Protein AF-A0A836FME0-F1 (afdb_monomer_lite)

Structure (mmCIF, N/CA/C/O backbone):
data_AF-A0A836FME0-F1
#
_entry.id   AF-A0A836FME0-F1
#
loop_
_atom_site.group_PDB
_atom_site.id
_atom_site.type_symbol
_atom_site.label_atom_id
_atom_site.label_alt_id
_atom_site.label_comp_id
_atom_site.label_asym_id
_atom_site.label_entity_id
_atom_site.label_seq_id
_atom_site.pdbx_PDB_ins_code
_atom_site.Cartn_x
_atom_site.Cartn_y
_atom_site.Cartn_z
_atom_site.occupancy
_atom_site.B_iso_or_equiv
_atom_site.auth_seq_id
_atom_site.auth_comp_id
_atom_site.auth_asym_id
_atom_site.auth_atom_id
_atom_site.pdbx_PDB_model_num
ATOM 1 N N . ASN A 1 1 ? -19.915 -2.602 46.590 1.00 74.62 1 ASN A N 1
ATOM 2 C CA . ASN A 1 1 ? -19.007 -1.543 46.093 1.00 74.62 1 ASN A CA 1
ATOM 3 C C . ASN A 1 1 ? -17.643 -2.047 45.644 1.00 74.62 1 ASN A C 1
ATOM 5 O O . ASN A 1 1 ? -17.349 -1.881 44.472 1.00 74.62 1 ASN A O 1
ATOM 9 N N . LEU A 1 2 ? -16.826 -2.696 46.485 1.00 85.38 2 LEU A N 1
ATOM 10 C CA . LEU A 1 2 ? -15.457 -3.080 46.087 1.00 85.38 2 LEU A CA 1
ATOM 11 C C . LEU A 1 2 ? -15.393 -4.157 44.980 1.00 85.38 2 LEU A C 1
ATOM 13 O O . LEU A 1 2 ? -14.668 -3.990 44.007 1.00 85.38 2 LEU A O 1
ATOM 17 N N . PHE A 1 3 ? -16.202 -5.217 45.087 1.00 84.31 3 PHE A N 1
ATOM 18 C CA . PHE A 1 3 ? -16.279 -6.292 44.082 1.00 84.31 3 PHE A CA 1
ATOM 19 C C . PHE A 1 3 ? -16.822 -5.804 42.728 1.00 84.31 3 PHE A C 1
ATOM 21 O O . PHE A 1 3 ? -16.292 -6.135 41.674 1.00 84.31 3 PHE A O 1
ATOM 28 N N . ILE A 1 4 ? -17.834 -4.934 42.764 1.00 85.12 4 ILE A N 1
ATOM 29 C CA . ILE A 1 4 ? -18.393 -4.289 41.569 1.00 85.12 4 ILE A CA 1
ATOM 30 C C . ILE A 1 4 ? -17.321 -3.421 40.887 1.00 85.12 4 ILE A C 1
ATOM 32 O O . ILE A 1 4 ? -17.112 -3.540 39.683 1.00 85.12 4 ILE A O 1
ATOM 36 N N . ASN A 1 5 ? -16.569 -2.621 41.653 1.00 86.56 5 ASN A N 1
ATOM 37 C CA . ASN A 1 5 ? -15.462 -1.819 41.121 1.00 86.56 5 ASN A CA 1
ATOM 38 C C . ASN A 1 5 ? -14.331 -2.676 40.527 1.00 86.56 5 ASN A C 1
ATOM 40 O O . ASN A 1 5 ? -13.705 -2.259 39.555 1.00 86.56 5 ASN A O 1
ATOM 44 N N . PHE A 1 6 ? -14.077 -3.865 41.082 1.00 89.12 6 PHE A N 1
ATOM 45 C CA . PHE A 1 6 ? -13.105 -4.811 40.534 1.00 89.12 6 PHE A CA 1
ATOM 46 C C . PHE A 1 6 ? -13.540 -5.334 39.157 1.00 89.12 6 PHE A C 1
ATOM 48 O O . PHE A 1 6 ? -12.771 -5.245 38.204 1.00 89.12 6 PHE A O 1
ATOM 55 N N . ILE A 1 7 ? -14.800 -5.757 39.011 1.00 89.81 7 ILE A N 1
ATOM 56 C CA . ILE A 1 7 ? -15.355 -6.204 37.721 1.00 89.81 7 ILE A CA 1
ATOM 57 C C . ILE A 1 7 ? -15.301 -5.084 36.672 1.00 89.81 7 ILE A C 1
ATOM 59 O O . ILE A 1 7 ? -14.866 -5.313 35.544 1.00 89.81 7 ILE A O 1
ATOM 63 N N . PHE A 1 8 ? -15.682 -3.853 37.033 1.00 90.69 8 PHE A N 1
ATOM 64 C CA . PHE A 1 8 ? -15.596 -2.713 36.112 1.00 90.69 8 PHE A CA 1
ATOM 65 C C . PHE A 1 8 ? -14.156 -2.395 35.692 1.00 90.69 8 PHE A C 1
ATOM 67 O O . PHE A 1 8 ? -13.926 -1.983 34.554 1.00 90.69 8 PHE A O 1
ATOM 74 N N . LYS A 1 9 ? -13.182 -2.587 36.588 1.00 87.81 9 LYS A N 1
ATOM 75 C CA . LYS A 1 9 ? -11.763 -2.383 36.282 1.00 87.81 9 LYS A CA 1
ATOM 76 C C . LYS A 1 9 ? -11.268 -3.399 35.253 1.00 87.81 9 LYS A C 1
ATOM 78 O O . LYS A 1 9 ? -10.679 -2.984 34.258 1.00 87.81 9 LYS A O 1
ATOM 83 N N . GLU A 1 10 ? -11.558 -4.683 35.447 1.00 87.44 10 GLU A N 1
ATOM 84 C CA . GLU A 1 10 ? -11.200 -5.749 34.498 1.00 87.44 10 GLU A CA 1
ATOM 85 C C . GLU A 1 10 ? -11.857 -5.532 33.127 1.00 87.44 10 GLU A C 1
ATOM 87 O O . GLU A 1 10 ? -11.195 -5.579 32.089 1.00 87.44 10 GLU A O 1
ATOM 92 N N . PHE A 1 11 ? -13.143 -5.171 33.107 1.00 87.31 11 PHE A N 1
ATOM 93 C CA . PHE A 1 11 ? -13.858 -4.880 31.863 1.00 87.31 11 PHE A CA 1
ATOM 94 C C . PHE A 1 11 ? -13.260 -3.678 31.109 1.00 87.31 11 PHE A C 1
ATOM 96 O O . PHE A 1 11 ? -13.122 -3.698 29.885 1.00 87.31 11 PHE A O 1
ATOM 103 N N . LYS A 1 12 ? -12.835 -2.637 31.836 1.00 83.06 12 LYS A N 1
ATOM 104 C CA . LYS A 1 12 ? -12.171 -1.464 31.252 1.00 83.06 12 LYS A CA 1
ATOM 105 C C . LYS A 1 12 ? -10.789 -1.799 30.684 1.00 83.06 12 LYS A C 1
ATOM 107 O O . LYS A 1 12 ? -10.424 -1.258 29.642 1.00 83.06 12 LYS A O 1
ATOM 112 N N . ILE A 1 13 ? -10.033 -2.682 31.341 1.00 86.31 13 ILE A N 1
ATOM 113 C CA . ILE A 1 13 ? -8.734 -3.168 30.849 1.00 86.31 13 ILE A CA 1
ATOM 114 C C . ILE A 1 13 ? -8.924 -3.919 29.528 1.00 86.31 13 ILE A C 1
ATOM 116 O O . ILE A 1 13 ? -8.220 -3.629 28.560 1.00 86.31 13 ILE A O 1
ATOM 120 N N . LEU A 1 14 ? -9.920 -4.807 29.458 1.00 82.81 14 LEU A N 1
ATOM 121 C CA . LEU A 1 14 ? -10.245 -5.559 28.245 1.00 82.81 14 LEU A CA 1
ATOM 122 C C . LEU A 1 14 ? -10.605 -4.634 27.070 1.00 82.81 14 LEU A C 1
ATOM 124 O O . LEU A 1 14 ? -10.069 -4.790 25.972 1.00 82.81 14 LEU A O 1
ATOM 128 N N . ILE A 1 15 ? -11.471 -3.640 27.304 1.00 83.75 15 ILE A N 1
ATOM 129 C CA . ILE A 1 15 ? -11.860 -2.663 26.275 1.00 83.75 15 ILE A CA 1
ATOM 130 C C . ILE A 1 15 ? -10.650 -1.851 25.802 1.00 83.75 15 ILE A C 1
ATOM 132 O O . ILE A 1 15 ? -10.465 -1.680 24.598 1.00 83.75 15 ILE A O 1
ATOM 136 N N . ASN A 1 16 ? -9.807 -1.375 26.722 1.00 79.00 16 ASN A N 1
ATOM 137 C CA . ASN A 1 16 ? -8.607 -0.621 26.358 1.00 79.00 16 ASN A CA 1
ATOM 138 C C . ASN A 1 16 ? -7.640 -1.457 25.515 1.00 79.00 16 ASN A C 1
ATOM 140 O O . ASN A 1 16 ? -7.113 -0.952 24.525 1.00 79.00 16 ASN A O 1
ATOM 144 N N . HIS A 1 17 ? -7.440 -2.729 25.869 1.00 81.75 17 HIS A N 1
ATOM 145 C CA . HIS A 1 17 ? -6.588 -3.623 25.094 1.00 81.75 17 HIS A CA 1
ATOM 146 C C . HIS A 1 17 ? -7.129 -3.803 23.669 1.00 81.75 17 HIS A C 1
ATOM 148 O O . HIS A 1 17 ? -6.388 -3.615 22.708 1.00 81.75 17 HIS A O 1
ATOM 154 N N . LEU A 1 18 ? -8.431 -4.077 23.518 1.00 79.06 18 LEU A N 1
ATOM 155 C CA . LEU A 1 18 ? -9.090 -4.193 22.210 1.00 79.06 18 LEU A CA 1
ATOM 156 C C . LEU A 1 18 ? -8.928 -2.925 21.360 1.00 79.06 18 LEU A C 1
ATOM 158 O O . LEU A 1 18 ? -8.566 -3.005 20.183 1.00 79.06 18 LEU A O 1
ATOM 162 N N . PHE A 1 19 ? -9.142 -1.748 21.954 1.00 80.38 19 PHE A N 1
ATOM 163 C CA . PHE A 1 19 ? -8.930 -0.473 21.268 1.00 80.38 19 PHE A CA 1
ATOM 164 C C . PHE A 1 19 ? -7.479 -0.298 20.818 1.00 80.38 19 PHE A C 1
ATOM 166 O O . PHE A 1 19 ? -7.228 0.138 19.693 1.00 80.38 19 PHE A O 1
ATOM 173 N N . GLN A 1 20 ? -6.516 -0.663 21.661 1.00 79.38 20 GLN A N 1
ATOM 174 C CA . GLN A 1 20 ? -5.100 -0.507 21.355 1.00 79.38 20 GLN A CA 1
ATOM 175 C C . GLN A 1 20 ? -4.645 -1.440 20.227 1.00 79.38 20 GLN A C 1
ATOM 177 O O . GLN A 1 20 ? -3.923 -0.998 19.330 1.00 79.38 20 GLN A O 1
ATOM 182 N N . THR A 1 21 ? -5.130 -2.686 20.202 1.00 81.31 21 THR A N 1
ATOM 183 C CA . THR A 1 21 ? -4.868 -3.626 19.103 1.00 81.31 21 THR A CA 1
ATOM 184 C C . THR A 1 21 ? -5.441 -3.111 17.779 1.00 81.31 21 THR A C 1
ATOM 186 O O . THR A 1 21 ? -4.745 -3.120 16.764 1.00 81.31 21 THR A O 1
ATOM 189 N N . LEU A 1 22 ? -6.667 -2.572 17.785 1.00 82.81 22 LEU A N 1
ATOM 190 C CA . LEU A 1 22 ? -7.285 -1.974 16.594 1.00 82.81 22 LEU A CA 1
ATOM 191 C C . LEU A 1 22 ? -6.503 -0.760 16.074 1.00 82.81 22 LEU A C 1
ATOM 193 O O . LEU A 1 22 ? -6.330 -0.603 14.865 1.00 82.81 22 LEU A O 1
ATOM 197 N N . ILE A 1 23 ? -6.016 0.099 16.973 1.00 84.12 23 ILE A N 1
ATOM 198 C CA . ILE A 1 23 ? -5.198 1.264 16.610 1.00 84.12 23 ILE A CA 1
ATOM 199 C C . ILE A 1 23 ? -3.874 0.820 15.981 1.00 84.12 23 ILE A C 1
ATOM 201 O O . ILE A 1 23 ? -3.462 1.383 14.966 1.00 84.12 23 ILE A O 1
ATOM 205 N N . PHE A 1 24 ? -3.212 -0.185 16.557 1.00 86.12 24 PHE A N 1
ATOM 206 C CA . PHE A 1 24 ? -1.955 -0.713 16.028 1.00 86.12 24 PHE A CA 1
ATOM 207 C C . PHE A 1 24 ? -2.135 -1.302 14.625 1.00 86.12 24 PHE A C 1
ATOM 209 O O . PHE A 1 24 ? -1.387 -0.970 13.707 1.00 86.12 24 PHE A O 1
ATOM 216 N N . PHE A 1 25 ? -3.183 -2.099 14.435 1.00 83.50 25 PHE A N 1
ATOM 217 C CA . PHE A 1 25 ? -3.491 -2.735 13.161 1.00 83.50 25 PHE A CA 1
ATOM 218 C C . PHE A 1 25 ? -3.775 -1.717 12.044 1.00 83.50 25 PHE A C 1
ATOM 220 O O . PHE A 1 25 ? -3.199 -1.807 10.960 1.00 83.50 25 PHE A O 1
ATOM 227 N N . LYS A 1 26 ? -4.575 -0.678 12.333 1.00 83.81 26 LYS A N 1
ATOM 228 C CA . LYS A 1 26 ? -4.817 0.441 11.402 1.00 83.81 26 LYS A CA 1
ATOM 229 C C . LYS A 1 26 ? -3.519 1.132 10.986 1.00 83.81 26 LYS A C 1
ATOM 231 O O . LYS A 1 26 ? -3.322 1.408 9.806 1.00 83.81 26 LYS A O 1
ATOM 236 N N . LYS A 1 27 ? -2.630 1.399 11.951 1.00 87.31 27 LYS A N 1
ATOM 237 C CA . LYS A 1 27 ? -1.332 2.038 11.690 1.00 87.31 27 LYS A CA 1
ATOM 238 C C . LYS A 1 27 ? -0.440 1.167 10.809 1.00 87.31 27 LYS A C 1
ATOM 240 O O . LYS A 1 27 ? 0.120 1.681 9.849 1.00 87.31 27 LYS A O 1
ATOM 245 N N . SER A 1 28 ? -0.344 -0.130 11.102 1.00 88.25 28 SER A N 1
ATOM 246 C CA . SER A 1 28 ? 0.447 -1.068 10.298 1.00 88.25 28 SER A CA 1
ATOM 247 C C . SER A 1 28 ? -0.020 -1.089 8.843 1.00 88.25 28 SER A C 1
ATOM 249 O O . SER A 1 28 ? 0.794 -0.955 7.937 1.00 88.25 28 SER A O 1
ATOM 251 N N . LEU A 1 29 ? -1.334 -1.187 8.616 1.00 88.62 29 LEU A N 1
ATOM 252 C CA . LEU A 1 29 ? -1.898 -1.245 7.268 1.00 88.62 29 LEU A CA 1
ATOM 253 C C . LEU A 1 29 ? -1.648 0.051 6.478 1.00 88.62 29 LEU A C 1
ATOM 255 O O . LEU A 1 29 ? -1.311 0.001 5.297 1.00 88.62 29 LEU A O 1
ATOM 259 N N . LEU A 1 30 ? -1.746 1.209 7.142 1.00 90.94 30 LEU A N 1
ATOM 260 C CA . LEU A 1 30 ? -1.427 2.508 6.544 1.00 90.94 30 LEU A CA 1
ATOM 261 C C . LEU A 1 30 ? 0.040 2.584 6.088 1.00 90.94 30 LEU A C 1
ATOM 263 O O . LEU A 1 30 ? 0.322 3.066 4.989 1.00 90.94 30 LEU A O 1
ATOM 267 N N . ILE A 1 31 ? 0.971 2.096 6.915 1.00 93.56 31 ILE A N 1
ATOM 268 C CA . ILE A 1 31 ? 2.402 2.079 6.586 1.00 93.56 31 ILE A CA 1
ATOM 269 C C . ILE A 1 31 ? 2.645 1.200 5.355 1.00 93.56 31 ILE A C 1
ATOM 271 O O . ILE A 1 31 ? 3.313 1.649 4.426 1.00 93.56 31 ILE A O 1
ATOM 275 N N . THR A 1 32 ? 2.059 -0.000 5.299 1.00 93.00 32 THR A N 1
ATOM 276 C CA . THR A 1 32 ? 2.220 -0.917 4.158 1.00 93.00 32 THR A CA 1
ATOM 277 C C . THR A 1 32 ? 1.691 -0.318 2.855 1.00 93.00 32 THR A C 1
ATOM 279 O O . THR A 1 32 ? 2.371 -0.380 1.833 1.00 93.00 32 THR A O 1
ATOM 282 N N . ILE A 1 33 ? 0.517 0.323 2.885 1.00 94.12 33 ILE A N 1
ATOM 283 C CA . ILE A 1 33 ? -0.040 1.015 1.710 1.00 94.12 33 ILE A CA 1
ATOM 284 C C . ILE A 1 33 ? 0.902 2.136 1.252 1.00 94.12 33 ILE A C 1
ATOM 286 O O . ILE A 1 33 ? 1.197 2.246 0.064 1.00 94.12 33 ILE A O 1
ATOM 290 N N . THR A 1 34 ? 1.416 2.936 2.191 1.00 94.62 34 THR A N 1
ATOM 291 C CA . THR A 1 34 ? 2.357 4.027 1.888 1.00 94.62 34 THR A CA 1
ATOM 292 C C . THR A 1 34 ? 3.634 3.493 1.237 1.00 94.62 34 THR A C 1
ATOM 294 O O . THR A 1 34 ? 4.091 4.046 0.238 1.00 94.62 34 THR A O 1
ATOM 297 N N . LEU A 1 35 ? 4.184 2.390 1.755 1.00 94.44 35 LEU A N 1
ATOM 298 C CA . LEU A 1 35 ? 5.365 1.740 1.188 1.00 94.44 35 LEU A CA 1
ATOM 299 C C . LEU A 1 35 ? 5.111 1.212 -0.229 1.00 94.44 35 LEU A C 1
ATOM 301 O O . LEU A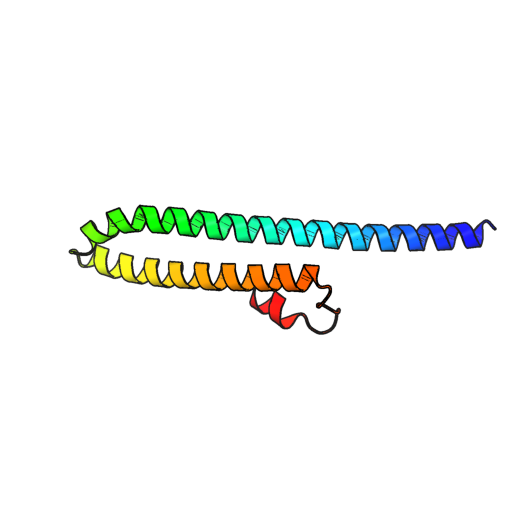 1 35 ? 5.970 1.358 -1.092 1.00 94.44 35 LEU A O 1
ATOM 305 N N . GLY A 1 36 ? 3.936 0.636 -0.492 1.00 94.12 36 GLY A N 1
ATOM 306 C CA . GLY A 1 36 ? 3.588 0.140 -1.824 1.00 94.12 36 GLY A CA 1
ATOM 307 C C . GLY A 1 36 ? 3.374 1.255 -2.857 1.00 94.12 36 GLY A C 1
ATOM 308 O O . GLY A 1 36 ? 3.782 1.114 -4.012 1.00 94.12 36 GLY A O 1
ATOM 309 N N . ILE A 1 37 ? 2.815 2.399 -2.443 1.00 95.31 37 ILE A N 1
ATOM 310 C CA . ILE A 1 37 ? 2.755 3.608 -3.284 1.00 95.31 37 ILE A CA 1
ATOM 311 C C . ILE A 1 37 ? 4.173 4.107 -3.580 1.00 95.31 37 ILE A C 1
ATOM 313 O O . ILE A 1 37 ? 4.499 4.382 -4.732 1.00 95.31 37 ILE A O 1
ATOM 317 N N . TYR A 1 38 ? 5.031 4.176 -2.558 1.00 96.00 38 TYR A N 1
ATOM 318 C CA . TYR A 1 38 ? 6.425 4.591 -2.716 1.00 96.00 38 TYR A CA 1
ATOM 319 C C . TYR A 1 38 ? 7.197 3.674 -3.677 1.00 96.00 38 TYR A C 1
ATOM 321 O O . TYR A 1 38 ? 7.846 4.166 -4.599 1.00 96.00 38 TYR A O 1
ATOM 329 N N . PHE A 1 39 ? 7.057 2.353 -3.531 1.00 95.06 39 PHE A N 1
ATOM 330 C CA . PHE A 1 39 ? 7.626 1.373 -4.457 1.00 95.06 39 PHE A CA 1
ATOM 331 C C . PHE A 1 39 ? 7.144 1.600 -5.896 1.00 95.06 39 PHE A C 1
ATOM 333 O O . PHE A 1 39 ? 7.950 1.593 -6.818 1.00 95.06 39 PHE A O 1
ATOM 340 N N . SER A 1 40 ? 5.850 1.866 -6.093 1.00 94.12 40 SER A N 1
ATOM 341 C CA . SER A 1 40 ? 5.283 2.093 -7.429 1.00 94.12 40 SER A CA 1
ATOM 342 C C . SER A 1 40 ? 5.839 3.357 -8.098 1.00 94.12 40 SER A C 1
ATOM 344 O O . SER A 1 40 ? 6.076 3.360 -9.304 1.00 94.12 40 SER A O 1
ATOM 346 N N . ILE A 1 41 ? 6.095 4.419 -7.324 1.00 94.69 41 ILE A N 1
ATOM 347 C CA . ILE A 1 41 ? 6.734 5.647 -7.827 1.00 94.69 41 ILE A CA 1
ATOM 348 C C . ILE A 1 41 ? 8.183 5.368 -8.238 1.00 94.69 41 ILE A C 1
ATOM 350 O O . ILE A 1 41 ? 8.596 5.780 -9.319 1.00 94.69 41 ILE A O 1
ATOM 354 N N . LEU A 1 42 ? 8.947 4.654 -7.405 1.00 93.00 42 LEU A N 1
ATOM 355 C CA . LEU A 1 42 ? 10.320 4.270 -7.744 1.00 93.00 42 LEU A CA 1
ATOM 356 C C . LEU A 1 42 ? 10.365 3.387 -8.997 1.00 93.00 42 LEU A C 1
ATOM 358 O O . LEU A 1 42 ? 11.156 3.654 -9.898 1.00 93.00 42 LEU A O 1
ATOM 362 N N . GLN A 1 43 ? 9.463 2.406 -9.095 1.00 91.62 43 GLN A N 1
ATOM 363 C CA . GLN A 1 43 ? 9.348 1.525 -10.256 1.00 91.62 43 GLN A CA 1
ATOM 364 C C . GLN A 1 43 ? 9.057 2.316 -11.541 1.00 91.62 43 GLN A C 1
ATOM 366 O O . GLN A 1 43 ? 9.614 1.998 -12.589 1.00 91.62 43 GLN A O 1
ATOM 371 N N . LEU A 1 44 ? 8.225 3.363 -11.471 1.00 90.19 44 LEU A N 1
ATOM 372 C CA . LEU A 1 44 ? 7.931 4.236 -12.611 1.00 90.19 44 LEU A CA 1
ATOM 373 C C . LEU A 1 44 ? 9.165 5.029 -13.068 1.00 90.19 44 LEU A C 1
ATOM 375 O O . LEU A 1 44 ? 9.401 5.152 -14.266 1.00 90.19 44 LEU A O 1
ATOM 379 N N . ILE A 1 45 ? 9.968 5.534 -12.126 1.00 90.88 45 ILE A N 1
ATOM 380 C CA . ILE A 1 45 ? 11.212 6.257 -12.435 1.00 90.88 45 ILE A CA 1
ATOM 381 C C . ILE A 1 45 ? 12.234 5.315 -13.086 1.00 90.88 45 ILE A C 1
ATOM 383 O O . ILE A 1 45 ? 12.881 5.685 -14.064 1.00 90.88 45 ILE A O 1
ATOM 387 N N . GLU A 1 46 ? 12.369 4.087 -12.583 1.00 87.69 46 GLU A N 1
ATOM 388 C CA . GLU A 1 46 ? 13.275 3.093 -13.169 1.00 87.69 46 GLU A CA 1
ATOM 389 C C . GLU A 1 46 ? 12.850 2.685 -14.587 1.00 87.69 46 GLU A C 1
ATOM 391 O O . GLU A 1 46 ? 13.706 2.461 -15.448 1.00 87.69 46 GLU A O 1
ATOM 396 N N . TYR A 1 47 ? 11.545 2.649 -14.864 1.00 86.88 47 TYR A N 1
ATOM 397 C CA . TYR A 1 47 ? 10.985 2.253 -16.158 1.00 86.88 47 TYR A CA 1
ATOM 398 C C . TYR A 1 47 ? 11.476 3.101 -17.338 1.00 86.88 47 TYR A C 1
ATOM 400 O O . TYR A 1 47 ? 11.724 2.553 -18.414 1.00 86.88 47 TYR A O 1
ATOM 408 N N . GLU A 1 48 ? 11.703 4.398 -17.128 1.00 80.81 48 GLU A N 1
ATOM 409 C CA . GLU A 1 48 ? 12.271 5.302 -18.139 1.00 80.81 48 GLU A CA 1
ATOM 410 C C . GLU A 1 48 ? 13.664 4.838 -18.601 1.00 80.81 48 GLU A C 1
ATOM 412 O O . GLU A 1 48 ? 13.990 4.866 -19.788 1.00 80.81 48 GLU A O 1
ATOM 417 N N . SER A 1 49 ? 14.482 4.338 -17.670 1.00 77.56 49 SER A N 1
ATOM 418 C CA . SER A 1 49 ? 15.826 3.831 -17.974 1.00 77.56 49 SER A CA 1
ATOM 419 C C . SER A 1 49 ? 15.811 2.423 -18.584 1.00 77.56 49 SER A C 1
ATOM 421 O O . SER A 1 49 ? 16.624 2.107 -19.455 1.00 77.56 49 SER A O 1
ATOM 423 N N . ILE A 1 50 ? 14.856 1.582 -18.172 1.00 77.94 50 ILE A N 1
ATOM 424 C CA . ILE A 1 50 ? 14.728 0.193 -18.636 1.00 77.94 50 ILE A CA 1
ATOM 425 C C . ILE A 1 50 ? 14.211 0.146 -20.077 1.00 77.94 50 ILE A C 1
ATOM 427 O O . ILE A 1 50 ? 14.634 -0.720 -20.844 1.00 77.94 50 ILE A O 1
ATOM 431 N N . LEU A 1 51 ? 13.364 1.097 -20.485 1.00 75.19 51 LEU A N 1
ATOM 432 C CA . LEU A 1 51 ? 12.859 1.193 -21.857 1.00 75.19 51 LEU A CA 1
ATOM 433 C C . LEU A 1 51 ? 13.996 1.338 -22.887 1.00 75.19 51 LEU A C 1
ATOM 435 O O . LEU A 1 51 ? 13.925 0.766 -23.972 1.00 75.19 51 LEU A O 1
ATOM 439 N N . LEU A 1 52 ? 15.087 2.024 -22.526 1.00 73.69 52 LEU A N 1
ATOM 440 C CA . LEU A 1 52 ? 16.294 2.125 -23.356 1.00 73.69 52 LEU A CA 1
ATOM 441 C C . LEU A 1 52 ? 17.047 0.786 -23.476 1.00 73.69 52 LEU A C 1
ATOM 443 O O . LEU A 1 52 ? 17.610 0.478 -24.530 1.00 73.69 52 LEU A O 1
ATOM 447 N N . LEU A 1 53 ? 17.049 -0.017 -22.406 1.00 73.19 53 LEU A N 1
ATOM 448 C CA . LEU A 1 53 ? 17.723 -1.319 -22.332 1.00 73.19 53 LEU A CA 1
ATOM 449 C C . LEU A 1 53 ? 16.891 -2.462 -22.950 1.00 73.19 53 LEU A C 1
ATOM 451 O O . LEU A 1 53 ? 17.443 -3.517 -23.284 1.00 73.19 53 LEU A O 1
ATOM 455 N N . ALA A 1 54 ? 15.584 -2.250 -23.144 1.00 74.94 54 ALA A N 1
ATOM 456 C CA . ALA A 1 54 ? 14.627 -3.227 -23.672 1.00 74.94 54 ALA A CA 1
ATOM 457 C C . ALA A 1 54 ? 14.955 -3.724 -25.093 1.00 74.94 54 ALA A C 1
ATOM 459 O O . ALA A 1 54 ? 14.481 -4.782 -25.497 1.00 74.94 54 ALA A O 1
ATOM 460 N N . ASN A 1 55 ? 15.820 -3.016 -25.826 1.00 73.88 55 ASN A N 1
ATOM 461 C CA . ASN A 1 55 ? 16.323 -3.434 -27.139 1.00 73.88 55 ASN A CA 1
ATOM 462 C C . ASN A 1 55 ? 17.264 -4.656 -27.080 1.00 73.88 55 AS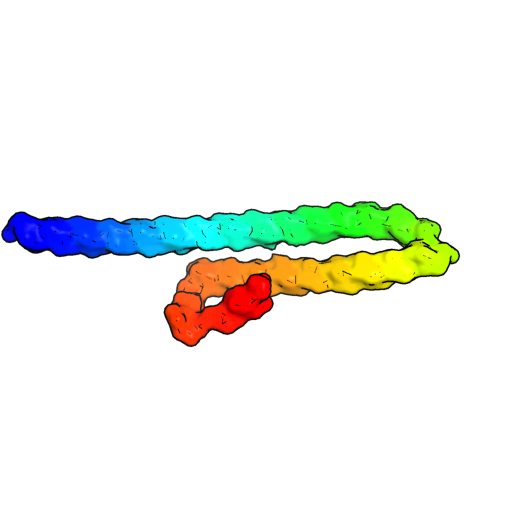N A C 1
ATOM 464 O O . ASN A 1 55 ? 17.604 -5.227 -28.114 1.00 73.88 55 ASN A O 1
ATOM 468 N N . SER A 1 56 ? 17.704 -5.063 -25.885 1.00 84.38 56 SER A N 1
ATOM 469 C CA . SER A 1 56 ? 18.487 -6.282 -25.663 1.00 84.38 56 SER A CA 1
ATOM 470 C C . SER A 1 56 ? 17.601 -7.436 -25.182 1.00 84.38 56 SER A C 1
ATOM 472 O O . SER A 1 56 ? 16.611 -7.222 -24.484 1.00 84.38 56 SER A O 1
ATOM 474 N N . ILE A 1 57 ? 17.987 -8.681 -25.484 1.00 82.25 57 ILE A N 1
ATOM 475 C CA . ILE A 1 57 ? 17.250 -9.884 -25.049 1.00 82.25 57 ILE A CA 1
ATOM 476 C C . ILE A 1 57 ? 17.064 -9.884 -23.521 1.00 82.25 57 ILE A C 1
ATOM 478 O O . ILE A 1 57 ? 15.946 -10.053 -23.041 1.00 82.25 57 ILE A O 1
ATOM 482 N N . ASN A 1 58 ? 18.126 -9.592 -22.762 1.00 81.25 58 ASN A N 1
ATOM 483 C CA . ASN A 1 58 ? 18.077 -9.531 -21.296 1.00 81.25 58 ASN A CA 1
ATOM 484 C C . ASN A 1 58 ? 17.235 -8.354 -20.774 1.00 81.25 58 ASN A C 1
ATOM 486 O O . ASN A 1 58 ? 16.556 -8.490 -19.761 1.00 81.25 58 ASN A O 1
ATOM 490 N N . GLY A 1 59 ? 17.257 -7.204 -21.453 1.00 82.12 59 GLY A N 1
ATOM 491 C CA . GLY A 1 59 ? 16.438 -6.052 -21.075 1.00 82.12 59 GLY A CA 1
ATOM 492 C C . GLY A 1 59 ? 14.947 -6.285 -21.323 1.00 82.12 59 GLY A C 1
ATOM 493 O O . GLY A 1 59 ? 14.126 -5.928 -20.483 1.00 82.12 59 GLY A O 1
ATOM 494 N N . SER A 1 60 ? 14.591 -6.941 -22.431 1.00 82.56 60 SER A N 1
ATOM 495 C CA . SER A 1 60 ? 13.196 -7.257 -22.763 1.00 82.56 60 SER A CA 1
ATOM 496 C C . SER A 1 60 ? 12.561 -8.248 -21.777 1.00 82.56 60 SER A C 1
ATOM 498 O O . SER A 1 60 ? 11.431 -8.044 -21.332 1.00 82.56 60 SER A O 1
ATOM 500 N N . THR A 1 61 ? 13.297 -9.284 -21.358 1.00 86.50 61 THR A N 1
ATOM 501 C CA . THR A 1 61 ? 12.818 -10.255 -20.362 1.00 86.50 61 THR A CA 1
ATOM 502 C C . THR A 1 61 ? 12.725 -9.635 -18.970 1.00 86.50 61 THR A C 1
ATOM 504 O O . THR A 1 61 ? 11.741 -9.861 -18.264 1.00 86.50 61 THR A O 1
ATOM 507 N N . PHE A 1 62 ? 13.695 -8.794 -18.597 1.00 85.50 62 PHE A N 1
ATOM 508 C CA . PHE A 1 62 ? 13.667 -8.038 -17.347 1.00 85.50 62 PHE A CA 1
ATOM 509 C C . PHE A 1 62 ? 12.479 -7.068 -17.280 1.00 85.50 62 PHE A C 1
ATOM 511 O O . PHE A 1 62 ? 11.796 -7.012 -16.258 1.00 85.50 62 PHE A O 1
ATOM 518 N N . PHE A 1 63 ? 12.176 -6.356 -18.369 1.00 86.00 63 PHE A N 1
ATOM 519 C CA . PHE A 1 63 ? 11.025 -5.453 -18.456 1.00 86.00 63 PHE A CA 1
ATOM 520 C C . PHE A 1 63 ? 9.697 -6.191 -18.242 1.00 86.00 63 PHE A C 1
ATOM 522 O O . PHE A 1 63 ? 8.864 -5.751 -17.455 1.00 86.00 63 PHE A O 1
ATOM 529 N N . ILE A 1 64 ? 9.517 -7.356 -18.872 1.00 86.62 64 ILE A N 1
ATOM 530 C CA . ILE A 1 64 ? 8.296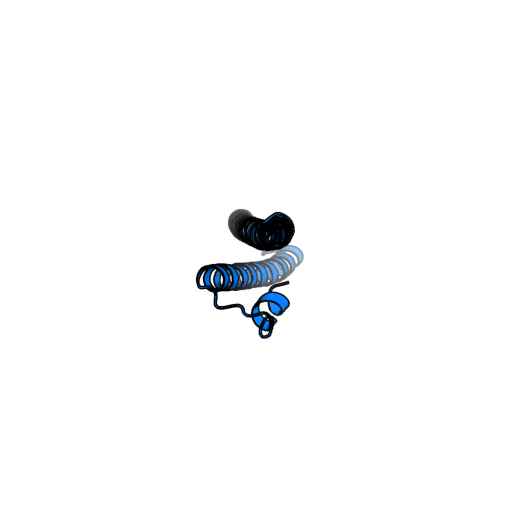 -8.162 -18.708 1.00 86.62 64 ILE A CA 1
ATOM 531 C C . ILE A 1 64 ? 8.160 -8.667 -17.265 1.00 86.62 64 ILE A C 1
ATOM 533 O O . ILE A 1 64 ? 7.086 -8.553 -16.673 1.00 86.62 64 ILE A O 1
ATOM 537 N N . ALA A 1 65 ? 9.239 -9.194 -16.678 1.00 88.75 65 ALA A N 1
ATOM 538 C CA . ALA A 1 65 ? 9.220 -9.710 -15.310 1.00 88.75 65 ALA A CA 1
ATOM 539 C C . ALA A 1 65 ? 8.926 -8.605 -14.280 1.00 88.75 65 ALA A C 1
ATOM 541 O O . ALA A 1 65 ? 8.048 -8.758 -13.428 1.00 88.75 65 ALA A O 1
ATOM 542 N N . THR A 1 66 ? 9.618 -7.469 -14.387 1.00 90.25 66 THR A N 1
ATOM 543 C CA . THR A 1 66 ? 9.418 -6.318 -13.492 1.00 90.25 66 THR A CA 1
ATOM 544 C C . THR A 1 66 ? 8.067 -5.643 -13.706 1.00 90.25 66 THR A C 1
ATOM 546 O O . THR A 1 66 ? 7.450 -5.205 -12.739 1.00 90.25 66 THR A O 1
ATOM 549 N N . GLY A 1 67 ? 7.556 -5.614 -14.938 1.00 88.31 67 GLY A N 1
ATOM 550 C CA . GLY A 1 67 ? 6.230 -5.081 -15.253 1.00 88.31 67 GLY A CA 1
ATOM 551 C C . GLY A 1 67 ? 5.100 -5.908 -14.674 1.00 88.31 67 GLY A C 1
ATOM 552 O O . GLY A 1 67 ? 4.195 -5.361 -14.047 1.00 88.31 67 GLY A 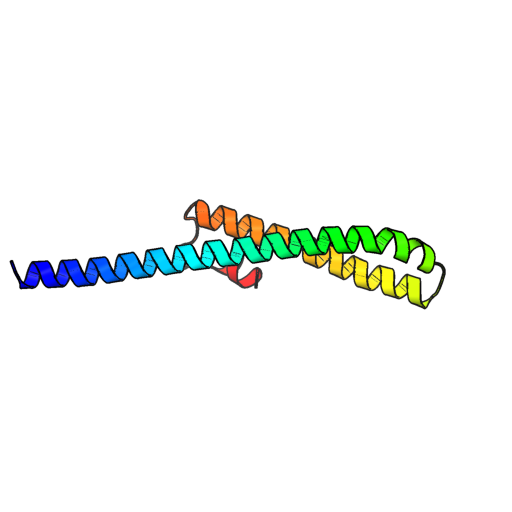O 1
ATOM 553 N N . PHE A 1 68 ? 5.179 -7.232 -14.810 1.00 91.19 68 PHE A N 1
ATOM 554 C CA . PHE A 1 68 ? 4.202 -8.125 -14.197 1.00 91.19 68 PHE A CA 1
ATOM 555 C C . PHE A 1 68 ? 4.201 -7.998 -12.667 1.00 91.19 68 PHE A C 1
ATOM 557 O O . PHE A 1 68 ? 3.140 -7.868 -12.054 1.00 91.19 68 PHE A O 1
ATOM 564 N N . HIS A 1 69 ? 5.385 -7.953 -12.053 1.00 92.00 69 HIS A N 1
ATOM 565 C CA . HIS A 1 69 ? 5.515 -7.700 -10.621 1.00 92.00 69 HIS A CA 1
ATOM 566 C C . HIS A 1 69 ? 4.936 -6.331 -10.223 1.00 92.00 69 HIS A C 1
ATOM 568 O O . HIS A 1 69 ? 4.174 -6.243 -9.262 1.00 92.00 69 HIS A O 1
ATOM 574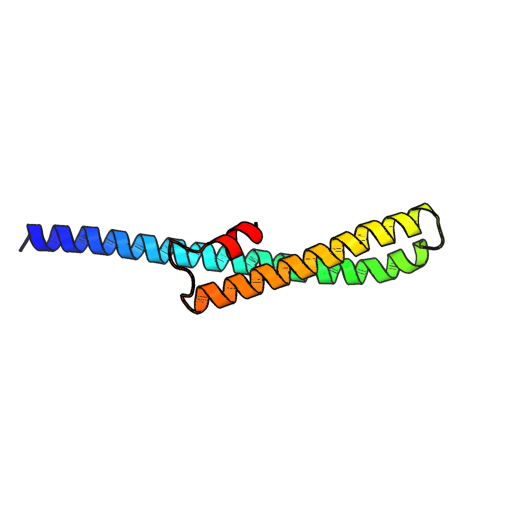 N N . GLY A 1 70 ? 5.221 -5.272 -10.988 1.00 91.88 70 GLY A N 1
ATOM 575 C CA . GLY A 1 70 ? 4.680 -3.931 -10.754 1.00 91.88 70 GLY A CA 1
ATOM 576 C C . GLY A 1 70 ? 3.150 -3.899 -10.768 1.00 91.88 70 GLY A C 1
ATOM 577 O O . GLY A 1 70 ? 2.537 -3.331 -9.864 1.00 91.88 70 GLY A O 1
ATOM 578 N N . ILE A 1 71 ? 2.519 -4.585 -11.727 1.00 93.38 71 ILE A N 1
ATOM 579 C CA . ILE A 1 71 ? 1.057 -4.743 -11.776 1.00 93.38 71 ILE A CA 1
ATOM 580 C C . ILE A 1 71 ? 0.545 -5.448 -10.515 1.00 93.38 71 ILE A C 1
ATOM 582 O O . ILE A 1 71 ? -0.425 -4.994 -9.907 1.00 93.38 71 ILE A O 1
ATOM 586 N N . HIS A 1 72 ? 1.198 -6.535 -10.099 1.00 94.19 72 HIS A N 1
ATOM 587 C CA . HIS A 1 72 ? 0.809 -7.271 -8.899 1.00 94.19 72 HIS A CA 1
ATOM 588 C C . HIS A 1 72 ? 0.866 -6.390 -7.638 1.00 94.19 72 HIS A C 1
ATOM 590 O O . HIS A 1 72 ? -0.076 -6.395 -6.846 1.00 94.19 72 HIS A O 1
ATOM 596 N N . VAL A 1 73 ? 1.908 -5.564 -7.488 1.00 94.62 73 VAL A N 1
ATOM 597 C CA . VAL A 1 73 ? 2.034 -4.621 -6.363 1.00 94.62 73 VAL A CA 1
ATOM 598 C C . VAL A 1 73 ? 0.935 -3.550 -6.387 1.00 94.62 73 VAL A C 1
ATOM 600 O O . VAL A 1 73 ? 0.359 -3.236 -5.342 1.00 94.62 73 VAL A O 1
ATOM 603 N N . ILE A 1 74 ? 0.571 -3.019 -7.558 1.00 94.06 74 ILE A N 1
ATOM 604 C CA . ILE A 1 74 ? -0.538 -2.055 -7.684 1.00 94.06 74 ILE A CA 1
ATOM 605 C C . ILE A 1 74 ? -1.869 -2.698 -7.270 1.00 94.06 74 ILE A C 1
ATOM 607 O O . ILE A 1 74 ? -2.637 -2.114 -6.506 1.00 94.06 74 ILE A O 1
ATOM 611 N N . ILE A 1 75 ? -2.140 -3.926 -7.716 1.00 94.56 75 ILE A N 1
ATOM 612 C CA . ILE A 1 75 ? -3.360 -4.649 -7.329 1.00 94.56 75 ILE A CA 1
ATOM 613 C C . ILE A 1 75 ? -3.372 -4.914 -5.818 1.00 94.56 75 ILE A C 1
ATOM 615 O O . ILE A 1 75 ? -4.385 -4.663 -5.163 1.00 94.56 75 ILE A O 1
ATOM 619 N N . GLY A 1 76 ? -2.247 -5.353 -5.247 1.00 93.00 76 GLY A N 1
ATOM 620 C CA . GLY A 1 76 ? -2.111 -5.588 -3.809 1.00 93.00 76 GLY A CA 1
ATOM 621 C C . GLY A 1 76 ? -2.345 -4.321 -2.983 1.00 93.00 76 GLY A C 1
ATOM 622 O O . GLY A 1 76 ? -3.134 -4.329 -2.041 1.00 93.00 76 GLY A O 1
ATOM 623 N N . THR A 1 77 ? -1.743 -3.191 -3.365 1.00 93.12 77 THR A N 1
ATOM 624 C CA . THR A 1 77 ? -1.943 -1.909 -2.661 1.00 93.12 77 THR A CA 1
ATOM 625 C C . THR A 1 77 ? -3.392 -1.427 -2.713 1.00 93.12 77 THR A C 1
ATOM 627 O O . THR A 1 77 ? -3.926 -0.993 -1.689 1.00 93.12 77 THR A O 1
ATOM 630 N N . LEU A 1 78 ? -4.067 -1.567 -3.860 1.00 92.00 78 LEU A N 1
ATOM 631 C CA . LEU A 1 78 ? -5.499 -1.287 -3.982 1.00 92.00 78 LEU A CA 1
ATOM 632 C C . LEU A 1 78 ? -6.324 -2.205 -3.076 1.00 92.00 78 LEU A C 1
ATOM 634 O O . LEU A 1 78 ? -7.210 -1.730 -2.363 1.00 92.00 78 LEU A O 1
ATOM 638 N N . PHE A 1 79 ? -6.003 -3.495 -3.034 1.00 89.88 79 PHE A N 1
ATOM 639 C CA . PHE A 1 79 ? -6.694 -4.454 -2.182 1.00 89.88 79 PHE A CA 1
ATOM 640 C C . PHE A 1 79 ? -6.543 -4.127 -0.685 1.00 89.88 79 PHE A C 1
ATOM 642 O O . PHE A 1 79 ? -7.542 -4.068 0.042 1.00 89.88 79 PHE A O 1
ATOM 649 N N . LEU A 1 80 ? -5.327 -3.798 -0.230 1.00 89.44 80 LEU A N 1
ATOM 650 C CA . LEU A 1 80 ? -5.077 -3.332 1.139 1.00 89.44 80 LEU A CA 1
ATOM 651 C C . LEU A 1 80 ? -5.815 -2.019 1.441 1.00 89.44 80 LEU A C 1
ATOM 653 O O . LEU A 1 80 ? -6.353 -1.858 2.539 1.00 89.44 80 LEU A O 1
ATOM 657 N N . SER A 1 81 ? -5.891 -1.091 0.481 1.00 88.06 81 SER A N 1
ATOM 658 C CA . SER A 1 81 ? -6.618 0.174 0.653 1.00 88.06 81 SER A CA 1
ATOM 659 C C . SER A 1 81 ? -8.121 -0.041 0.870 1.00 88.06 81 SER A C 1
ATOM 661 O O . SER A 1 81 ? -8.707 0.549 1.780 1.00 88.06 81 SER A O 1
ATOM 663 N N . VAL A 1 82 ? -8.739 -0.965 0.125 1.00 87.94 82 VAL A N 1
ATOM 664 C CA . VAL A 1 82 ? -10.143 -1.352 0.323 1.00 87.94 82 VAL A CA 1
ATOM 665 C C . VAL A 1 82 ? -10.327 -2.010 1.693 1.00 87.94 82 VAL A C 1
ATOM 667 O O . VAL A 1 82 ? -11.309 -1.730 2.385 1.00 87.94 82 VAL A O 1
ATOM 670 N N . CYS A 1 83 ? -9.374 -2.835 2.135 1.00 84.62 83 CYS A N 1
ATOM 671 C CA . CYS A 1 83 ? -9.391 -3.422 3.475 1.00 84.62 83 CYS A CA 1
ATOM 672 C C . CYS A 1 83 ? -9.313 -2.355 4.578 1.00 84.62 83 CYS A C 1
ATOM 674 O O . CYS A 1 83 ? -10.077 -2.421 5.542 1.00 84.62 83 CYS A O 1
ATOM 676 N N . LEU A 1 84 ? -8.466 -1.333 4.416 1.00 84.19 84 LEU A N 1
ATOM 677 C CA . LEU A 1 84 ? -8.374 -0.201 5.342 1.00 84.19 84 LEU A CA 1
ATOM 678 C C . LEU A 1 84 ? -9.717 0.540 5.435 1.00 84.19 84 LEU A C 1
ATOM 680 O O . LEU A 1 84 ? -10.217 0.769 6.535 1.00 84.19 84 LEU A O 1
ATOM 684 N N . ILE A 1 85 ? -10.341 0.856 4.297 1.00 82.94 85 ILE A N 1
ATOM 685 C CA . ILE A 1 85 ? -11.645 1.541 4.250 1.00 82.94 85 ILE A CA 1
ATOM 686 C C . ILE A 1 85 ? -12.729 0.703 4.945 1.00 82.94 85 ILE A C 1
ATOM 688 O O . ILE A 1 85 ? -13.491 1.214 5.768 1.00 82.94 85 ILE A O 1
ATOM 692 N N . ARG A 1 86 ? -12.771 -0.610 4.689 1.00 80.62 86 ARG A N 1
ATOM 693 C CA . ARG A 1 86 ? -13.720 -1.529 5.344 1.00 80.62 86 ARG A CA 1
ATOM 694 C C . ARG A 1 86 ? -13.511 -1.620 6.859 1.00 80.62 86 ARG A C 1
ATOM 696 O O . ARG A 1 86 ? -14.486 -1.754 7.598 1.00 80.62 86 ARG A O 1
ATOM 703 N N . LEU A 1 87 ? -12.268 -1.508 7.326 1.00 80.06 87 LEU A N 1
ATOM 704 C CA . LEU A 1 87 ? -11.920 -1.479 8.746 1.00 80.06 87 LEU A CA 1
ATOM 705 C C . LEU A 1 87 ? -12.360 -0.178 9.435 1.00 80.06 87 LEU A C 1
ATOM 707 O O . LEU A 1 87 ? -12.739 -0.206 10.607 1.00 80.06 87 LEU A O 1
ATOM 711 N N . TYR A 1 88 ? -12.346 0.958 8.731 1.00 75.50 88 TYR A N 1
ATOM 712 C CA . TYR A 1 88 ? -12.898 2.215 9.251 1.00 75.50 88 TYR A CA 1
ATOM 713 C C . TYR A 1 88 ? -14.427 2.191 9.351 1.00 75.50 88 TYR A C 1
ATOM 715 O O . TYR A 1 88 ? -14.964 2.704 10.329 1.00 75.50 88 TYR A O 1
ATOM 723 N N . ASN A 1 89 ? -15.108 1.520 8.419 1.00 77.44 89 ASN A N 1
ATOM 724 C CA . ASN A 1 89 ? -16.570 1.393 8.406 1.00 77.44 89 ASN A CA 1
ATOM 725 C C . ASN A 1 89 ? -17.118 0.280 9.325 1.00 77.44 89 ASN A C 1
ATOM 727 O O . ASN A 1 89 ? -18.310 -0.005 9.280 1.00 77.44 89 ASN A O 1
ATOM 731 N N . ILE A 1 90 ? -16.274 -0.359 10.151 1.00 66.50 90 ILE A N 1
ATOM 732 C CA . ILE A 1 90 ? -16.666 -1.428 11.099 1.00 66.50 90 ILE A CA 1
ATOM 733 C C . ILE A 1 90 ? -17.360 -2.608 10.375 1.00 66.50 90 ILE A C 1
ATOM 735 O O . ILE A 1 90 ? -18.225 -3.289 10.912 1.00 66.50 90 ILE A O 1
ATOM 739 N N . HIS A 1 91 ? -16.969 -2.890 9.128 1.00 60.88 91 HIS A N 1
ATOM 740 C CA . HIS A 1 91 ? -17.546 -3.992 8.343 1.00 60.88 91 HIS A CA 1
ATOM 741 C C . HIS A 1 91 ? -16.893 -5.359 8.599 1.00 60.88 91 HIS A C 1
ATOM 743 O O . HIS A 1 91 ? -17.289 -6.350 7.987 1.00 60.88 91 HIS A O 1
ATOM 749 N N . PHE A 1 92 ? -15.895 -5.438 9.480 1.00 56.97 92 PHE A N 1
ATOM 750 C CA . PHE A 1 92 ? -15.292 -6.707 9.880 1.00 56.97 92 PHE A CA 1
ATOM 751 C C . PHE A 1 92 ? -15.880 -7.162 11.218 1.00 56.97 92 PHE A C 1
ATOM 753 O O . PHE A 1 92 ? -15.624 -6.549 12.252 1.00 56.97 92 PHE A O 1
ATOM 760 N N . SER A 1 93 ? -16.654 -8.247 11.191 1.00 46.91 93 SER A N 1
ATOM 761 C CA . SER A 1 93 ? -16.952 -9.055 12.378 1.00 46.91 93 SER A CA 1
ATOM 762 C C . SER A 1 93 ? -15.975 -10.233 12.440 1.00 46.91 93 SER A C 1
ATOM 764 O O . SER A 1 93 ? -15.404 -10.607 11.413 1.00 46.91 93 SER A O 1
ATOM 766 N N . SER A 1 94 ? -15.825 -10.847 13.618 1.00 52.59 94 SER A N 1
ATOM 767 C CA . SER A 1 94 ? -14.943 -12.001 13.881 1.00 52.59 94 SER A CA 1
ATOM 768 C C . SER A 1 94 ? -15.174 -13.232 12.984 1.00 52.59 94 SER A C 1
ATOM 770 O O . SER A 1 94 ? -14.431 -14.202 13.079 1.00 52.59 94 SER A O 1
ATOM 772 N N . TYR A 1 95 ? -16.213 -13.224 12.139 1.00 48.44 95 TYR A N 1
ATOM 773 C CA . TYR A 1 95 ? -16.663 -14.367 11.343 1.00 48.44 95 TYR A CA 1
ATOM 774 C C . TYR A 1 95 ? -16.421 -14.228 9.828 1.00 48.44 95 TYR A C 1
ATOM 776 O O . TYR A 1 95 ? -16.559 -15.212 9.110 1.00 48.44 95 TYR A O 1
ATOM 784 N N . HIS A 1 96 ? -16.027 -13.053 9.316 1.00 48.12 96 HIS A N 1
ATOM 785 C CA . HIS A 1 96 ? -15.781 -12.850 7.877 1.00 48.12 96 HIS A CA 1
ATOM 786 C C . HIS A 1 96 ? -14.500 -12.037 7.614 1.00 48.12 96 HIS A C 1
ATOM 788 O O . HIS A 1 96 ? -14.543 -10.861 7.250 1.00 48.12 96 HIS A O 1
ATOM 794 N N . HIS A 1 97 ? -13.343 -12.692 7.759 1.00 59.88 97 HIS A N 1
ATOM 795 C CA . HIS A 1 97 ? -12.011 -12.115 7.510 1.00 59.8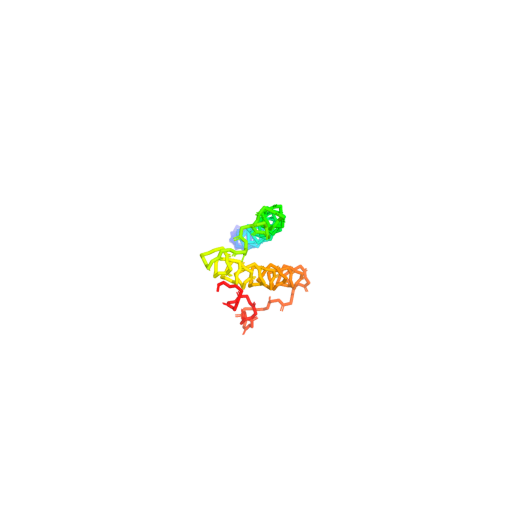8 97 HIS A CA 1
ATOM 796 C C . HIS A 1 97 ? -11.370 -12.516 6.174 1.00 59.88 97 HIS A C 1
ATOM 798 O O . HIS A 1 97 ? -10.253 -12.088 5.905 1.00 59.88 97 HIS A O 1
ATOM 804 N N . PHE A 1 98 ? -12.069 -13.249 5.299 1.00 57.34 98 PHE A N 1
ATOM 805 C CA . PHE A 1 98 ? -11.486 -13.746 4.041 1.00 57.34 98 PHE A CA 1
ATOM 806 C C . PHE A 1 98 ? -10.864 -12.636 3.177 1.00 57.34 98 PHE A C 1
ATOM 808 O O . PHE A 1 98 ? -9.806 -12.812 2.591 1.00 57.34 98 PHE A O 1
ATOM 815 N N . GLY A 1 99 ? -11.482 -11.450 3.148 1.00 56.25 99 GLY A N 1
ATOM 816 C CA . GLY A 1 99 ? -10.932 -10.309 2.412 1.00 56.25 99 GLY A CA 1
ATOM 817 C C . GLY A 1 99 ? -9.632 -9.746 2.995 1.00 56.25 99 GLY A C 1
ATOM 818 O O . GLY A 1 99 ? -8.886 -9.128 2.259 1.00 56.25 99 GLY A O 1
ATOM 819 N N . PHE A 1 100 ? -9.355 -9.938 4.286 1.00 56.31 100 PHE A N 1
ATOM 820 C CA . PHE A 1 100 ? -8.088 -9.530 4.897 1.00 56.31 100 PHE A CA 1
ATOM 821 C C . PHE A 1 100 ? -7.022 -10.630 4.774 1.00 56.31 100 PHE A C 1
ATOM 823 O O . PHE A 1 100 ? -5.868 -10.329 4.508 1.00 56.31 100 PHE A O 1
ATOM 830 N N . GLU A 1 101 ? -7.415 -11.899 4.894 1.00 56.62 101 GLU A N 1
ATOM 831 C CA . GLU A 1 101 ? -6.519 -13.058 4.742 1.00 56.62 101 GLU A CA 1
ATOM 832 C C . GLU A 1 101 ? -6.083 -13.289 3.286 1.00 56.62 101 GLU A C 1
ATOM 834 O O . GLU A 1 101 ? -5.000 -13.791 3.029 1.00 56.62 101 GLU A O 1
ATOM 839 N N . ALA A 1 102 ? -6.877 -12.844 2.311 1.00 57.59 102 ALA A N 1
ATOM 840 C CA . ALA A 1 102 ? -6.455 -12.791 0.912 1.00 57.59 102 ALA A CA 1
ATOM 841 C C . ALA A 1 102 ? -5.533 -11.592 0.594 1.00 57.59 102 ALA A C 1
ATOM 843 O O . ALA A 1 102 ? -5.041 -11.492 -0.527 1.00 57.59 102 ALA A O 1
ATOM 844 N N . ALA A 1 103 ? -5.358 -10.649 1.535 1.00 58.19 103 ALA A N 1
ATOM 845 C CA . ALA A 1 103 ? -4.517 -9.457 1.355 1.00 58.19 103 ALA A CA 1
ATOM 846 C C . ALA A 1 103 ? -3.079 -9.690 1.817 1.00 58.19 103 ALA A C 1
ATOM 848 O O . ALA A 1 103 ? -2.201 -8.903 1.462 1.00 58.19 103 ALA A O 1
ATOM 849 N N . SER A 1 104 ? -2.890 -10.701 2.669 1.00 51.88 104 SER A N 1
ATOM 850 C CA . SER A 1 104 ? -1.611 -11.115 3.243 1.00 51.88 104 SER A CA 1
ATOM 851 C C . SER A 1 104 ? -0.850 -12.060 2.334 1.00 51.88 104 SER A C 1
ATOM 853 O O . SER A 1 104 ? -1.500 -12.985 1.800 1.00 51.88 104 SER A O 1
#

pLDDT: mean 82.03, std 12.33, range [46.91, 96.0]

Sequence (104 aa):
NLFINFIFKEFKILINHLFQTLIFFKKSLLITITLGIYFSILQLIEYESILLLANSINGSTFFIATGFHGIHVIIGTLFLSVCLIRLYNIHFSSYHHFGFEAAS

Radius of gyration: 22.0 Å; chains: 1; bounding box: 38×21×73 Å

Secondary structure (DSSP, 8-state):
-HHHHHHHHHHHHHHHHHHHHHHHHHHHHHHHHHHHHHHHHHHHHHHHHHHHHTTSHHHHHHHHHHHHHHHHHHHHHHHHHHHHHHHHTT---TT--HHHHTT-

Foldseek 3Di:
DVVVVVVVVVVVVVVVVVVVVLVVVLVVLVVLLVVLVVVLVVLVVVLVVLVVVCVDPVSVVVCVVSVVVSVVSVVLSVLSVVVSVCSVVVVDDPPDCPSVVVSD

InterPro domains:
  IPR000298 Cytochrome c oxidase subunit III-like [PF00510] (27-103)
  IPR000298 Cytochrome c oxidase subunit III-like [PS50253] (1-104)
  IPR013833 Cytochrome c oxidase, subunit III, 4-helical bundle [G3DSA:1.20.120.80] (15-104)
  IPR024791 Cytochrome c oxidase subunit III [PTHR11403] (28-103)
  IPR035973 Cytochrome c oxidase subunit III-like superfamily [SSF81452] (20-104)

Organism: NCBI:txid230685